Protein AF-A0A396QMT4-F1 (afdb_monomer)

Radius of gyration: 20.45 Å; Cα contacts (8 Å, |Δi|>4): 13; chains: 1; bounding box: 39×27×59 Å

Nearest PDB structures (foldseek):
  2qne-assembly1_B  TM=8.146E-01  e=1.279E-01  Desulfitobacterium hafniense Y51
  4yyc-assembly1_A-2  TM=8.134E-01  e=1.223E+00  Sinorhizobium meliloti 1021
  7xcn-assembly1_D  TM=7.082E-01  e=7.463E-01  Methanosarcina barkeri MS
  7xcm-assembly1_C  TM=6.912E-01  e=8.009E-01  Methanosarcina barkeri MS
  7xcl-assembly1_F  TM=7.071E-01  e=1.140E+00  Methanosarcina barkeri MS

pLDDT: me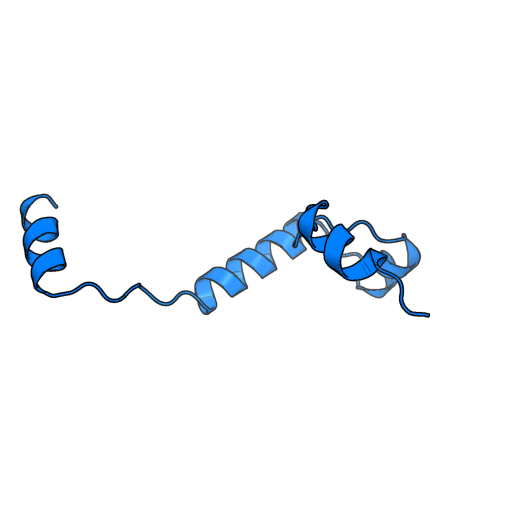an 84.52, std 11.05, range [42.56, 95.62]

Secondary structure (DSSP, 8-state):
---SHHHHHHHH----SS-----HHHHHHTT---HHHHHHHHHHHHHHT--PPP--HHHHHHHTT--

Sequence (67 aa):
MRGRTPKEYRAEHFVPDIFVKQDYKSWESEGSVSIKEKASQVVKQRLEGYQAPDISAEQLAIIEKYL

Structure (mmCIF, N/CA/C/O backbone):
data_AF-A0A396QMT4-F1
#
_entry.id   AF-A0A396QMT4-F1
#
loop_
_atom_site.group_PDB
_atom_site.id
_atom_site.type_symbol
_atom_site.label_atom_id
_atom_site.label_alt_id
_atom_site.label_comp_id
_atom_site.label_asym_id
_atom_site.label_entity_id
_atom_site.label_seq_id
_atom_site.pdbx_PDB_ins_code
_atom_site.Cartn_x
_atom_site.Cartn_y
_atom_site.Cartn_z
_atom_site.occupancy
_atom_site.B_iso_or_equiv
_atom_site.auth_seq_id
_atom_site.auth_comp_id
_atom_site.auth_asym_id
_atom_site.auth_atom_id
_atom_site.pdbx_PDB_model_num
ATOM 1 N N . MET A 1 1 ? -12.189 -12.562 -32.419 1.00 42.56 1 MET A N 1
ATOM 2 C CA . MET A 1 1 ? -11.709 -13.685 -31.583 1.00 42.56 1 MET A CA 1
ATOM 3 C C . MET A 1 1 ? -12.551 -13.768 -30.314 1.00 42.56 1 MET A C 1
ATOM 5 O O . MET A 1 1 ? -12.459 -12.872 -29.487 1.00 42.56 1 MET A O 1
ATOM 9 N N . ARG A 1 2 ? -13.388 -14.801 -30.149 1.00 52.34 2 ARG A N 1
ATOM 10 C CA . ARG A 1 2 ? -13.994 -15.137 -28.846 1.00 52.34 2 ARG A CA 1
ATOM 11 C C . ARG A 1 2 ? -13.006 -16.033 -28.092 1.00 52.34 2 ARG A C 1
ATOM 13 O O . ARG A 1 2 ? -13.115 -17.251 -28.144 1.00 52.34 2 ARG A O 1
ATOM 20 N N . GLY A 1 3 ? -11.989 -15.432 -27.480 1.00 53.28 3 GLY A N 1
ATOM 21 C CA . GLY A 1 3 ? -11.076 -16.158 -26.597 1.00 53.28 3 GLY A CA 1
ATOM 22 C C . GLY A 1 3 ? -11.743 -16.355 -25.239 1.00 53.28 3 GLY A C 1
ATOM 23 O O . GLY A 1 3 ? -12.117 -15.370 -24.610 1.00 53.28 3 GLY A O 1
ATOM 24 N N . ARG A 1 4 ? -11.903 -17.606 -24.789 1.00 56.88 4 ARG A N 1
ATOM 25 C CA . ARG A 1 4 ? -12.280 -17.943 -23.397 1.00 56.88 4 ARG A CA 1
ATOM 26 C C . ARG A 1 4 ? -11.236 -17.446 -22.373 1.00 56.88 4 ARG A C 1
ATOM 28 O O . ARG A 1 4 ? -11.551 -17.156 -21.224 1.00 56.88 4 ARG A O 1
ATOM 35 N N . THR A 1 5 ? -10.027 -17.200 -22.863 1.00 62.34 5 THR A N 1
ATOM 36 C CA . THR A 1 5 ? -8.791 -16.901 -22.144 1.00 62.34 5 THR A CA 1
ATOM 37 C C . THR A 1 5 ? -8.820 -15.715 -21.163 1.00 62.34 5 THR A C 1
ATOM 39 O O . THR A 1 5 ? -8.243 -15.856 -20.094 1.00 62.34 5 THR A O 1
ATOM 42 N N . PRO A 1 6 ? -9.469 -14.557 -21.414 1.00 65.38 6 PRO A N 1
ATOM 43 C CA . PRO A 1 6 ? -9.335 -13.412 -20.504 1.00 65.38 6 PRO A CA 1
ATOM 44 C C . PRO A 1 6 ? -10.077 -13.566 -19.170 1.00 65.38 6 PRO A C 1
ATOM 46 O O . PRO A 1 6 ? -9.655 -12.989 -18.169 1.00 65.38 6 PRO A O 1
ATOM 49 N N . LYS A 1 7 ? -11.207 -14.289 -19.155 1.00 65.12 7 LYS A N 1
ATOM 50 C CA . LYS A 1 7 ? -12.054 -14.419 -17.957 1.00 65.12 7 LYS A CA 1
ATOM 51 C C . LYS A 1 7 ? -11.543 -15.523 -17.032 1.00 65.12 7 LYS A C 1
ATOM 53 O O . LYS A 1 7 ? -11.473 -15.301 -15.830 1.00 65.12 7 LYS A O 1
ATOM 58 N N . GLU A 1 8 ? -11.146 -16.659 -17.603 1.00 72.19 8 GLU A N 1
ATOM 59 C CA . GLU A 1 8 ? -10.541 -17.786 -16.877 1.00 72.19 8 GLU A CA 1
ATOM 60 C C . GLU A 1 8 ? -9.179 -17.387 -16.289 1.00 72.19 8 GLU A C 1
ATOM 62 O O . GLU A 1 8 ? -8.920 -17.620 -15.113 1.00 72.19 8 GLU A O 1
ATOM 67 N N . TYR A 1 9 ? -8.367 -16.628 -17.036 1.00 72.50 9 TYR A N 1
ATOM 68 C CA . TYR A 1 9 ? -7.063 -16.160 -16.559 1.00 72.50 9 TYR A CA 1
ATOM 69 C C . TYR A 1 9 ? -7.146 -15.337 -15.265 1.00 72.50 9 TYR A C 1
ATOM 71 O O . TYR A 1 9 ? -6.352 -15.556 -14.357 1.00 72.50 9 TYR A O 1
ATOM 79 N N . ARG A 1 10 ? -8.130 -14.434 -15.133 1.00 73.19 10 ARG A N 1
ATOM 80 C CA . ARG A 1 10 ? -8.321 -13.640 -13.900 1.00 73.19 10 ARG A CA 1
ATOM 81 C C . ARG A 1 10 ? -8.813 -14.467 -12.710 1.00 73.19 10 ARG A C 1
ATOM 83 O O . ARG A 1 10 ? -8.643 -14.028 -11.581 1.00 73.19 10 ARG A O 1
ATOM 90 N N . ALA A 1 11 ? -9.462 -15.604 -12.961 1.00 78.38 11 ALA A N 1
ATOM 91 C CA . ALA A 1 11 ? -9.925 -16.505 -11.909 1.00 78.38 11 ALA A CA 1
ATOM 92 C C . ALA A 1 11 ? -8.808 -17.448 -11.432 1.00 78.38 11 ALA A C 1
ATOM 94 O O . ALA A 1 11 ? -8.779 -17.820 -10.264 1.00 78.38 11 ALA A O 1
ATOM 95 N N . GLU A 1 12 ? -7.890 -17.814 -12.328 1.00 84.56 12 GLU A N 1
ATOM 96 C CA . GLU A 1 12 ? -6.838 -18.802 -12.065 1.00 84.56 12 GLU A CA 1
ATOM 97 C C . GLU A 1 12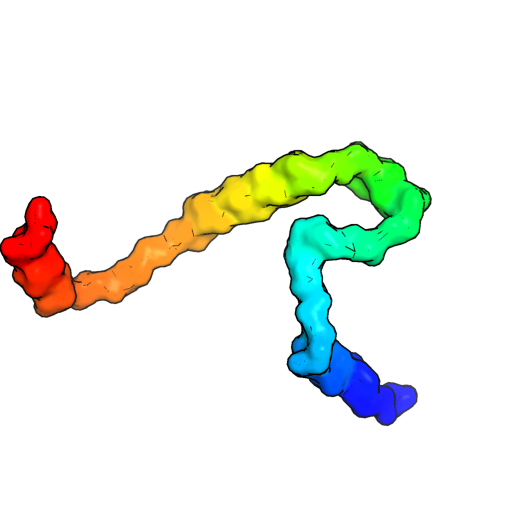 ? -5.491 -18.180 -11.666 1.00 84.56 12 GLU A C 1
ATOM 99 O O . GLU A 1 12 ? -4.668 -18.848 -11.044 1.00 84.56 12 GLU A O 1
ATOM 104 N N . HIS A 1 13 ? -5.248 -16.911 -12.010 1.00 80.38 13 HIS A N 1
ATOM 105 C CA . HIS A 1 13 ? -3.960 -16.253 -11.793 1.00 80.38 13 HIS A CA 1
ATOM 106 C C . HIS A 1 13 ? -4.087 -15.094 -10.811 1.00 80.38 13 HIS A C 1
ATOM 108 O O . HIS A 1 13 ? -4.917 -14.199 -10.967 1.00 80.38 13 HIS A O 1
ATOM 114 N N . PHE A 1 14 ? -3.187 -15.070 -9.831 1.00 82.88 14 PHE A N 1
ATOM 115 C CA . PHE A 1 14 ? -3.010 -13.916 -8.964 1.00 82.88 14 PHE A CA 1
ATOM 116 C C . PHE A 1 14 ? -2.198 -12.840 -9.690 1.00 82.88 14 PHE A C 1
ATOM 118 O O . PHE A 1 14 ? -1.052 -13.072 -10.083 1.00 82.88 14 PHE A O 1
ATOM 125 N N . VAL A 1 15 ? -2.783 -11.655 -9.848 1.00 82.31 15 VAL A N 1
ATOM 126 C CA . VAL A 1 15 ? -2.087 -10.478 -10.373 1.00 82.31 15 VAL A CA 1
ATOM 127 C C . VAL A 1 15 ? -1.736 -9.573 -9.190 1.00 82.31 15 VAL A C 1
ATOM 129 O O . VAL A 1 15 ? -2.647 -9.035 -8.566 1.00 82.31 15 VAL A O 1
ATOM 132 N N . PRO A 1 16 ? -0.447 -9.418 -8.845 1.00 85.38 16 PRO A N 1
ATOM 133 C CA . PRO A 1 16 ? -0.040 -8.571 -7.731 1.00 85.38 16 PRO A CA 1
ATOM 134 C C . PRO A 1 16 ? -0.139 -7.082 -8.089 1.00 85.38 16 PRO A C 1
ATOM 136 O O . PRO A 1 16 ? 0.314 -6.665 -9.153 1.00 85.38 16 PRO A O 1
ATOM 139 N N . ASP A 1 17 ? -0.614 -6.263 -7.148 1.00 80.56 17 ASP A N 1
ATOM 140 C CA . ASP A 1 17 ? -0.707 -4.803 -7.328 1.00 80.56 17 ASP A CA 1
ATOM 141 C C . ASP A 1 17 ? 0.675 -4.117 -7.350 1.00 80.56 17 ASP A C 1
ATOM 143 O O .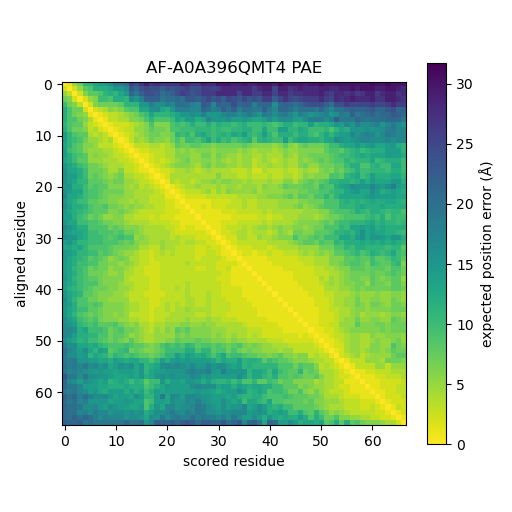 ASP A 1 17 ? 0.899 -3.114 -8.029 1.00 80.56 17 ASP A O 1
ATOM 147 N N . ILE A 1 18 ? 1.627 -4.656 -6.581 1.00 85.06 18 ILE A N 1
ATOM 148 C CA . ILE A 1 18 ? 2.945 -4.041 -6.357 1.00 85.06 18 ILE A CA 1
ATOM 149 C C . ILE A 1 18 ? 4.006 -4.704 -7.245 1.00 85.06 18 ILE A C 1
ATOM 151 O O . ILE A 1 18 ? 4.689 -4.027 -8.016 1.00 85.06 18 ILE A O 1
ATOM 155 N N . PHE A 1 19 ? 4.112 -6.033 -7.186 1.00 84.50 19 PHE A N 1
ATOM 156 C CA . PHE A 1 19 ? 5.144 -6.823 -7.869 1.00 84.50 19 PHE A CA 1
ATOM 157 C C . PHE A 1 19 ? 4.772 -7.161 -9.318 1.00 84.50 19 PHE A C 1
ATOM 159 O O . PHE A 1 19 ? 4.697 -8.327 -9.706 1.00 84.50 19 PHE A O 1
ATOM 166 N N . VAL A 1 20 ? 4.519 -6.129 -10.119 1.00 83.31 20 VAL A N 1
ATOM 167 C CA . VAL A 1 20 ? 4.202 -6.294 -11.540 1.00 83.31 20 VAL A CA 1
ATOM 168 C C . VAL A 1 20 ? 5.461 -6.724 -12.287 1.00 83.31 20 VAL A C 1
ATOM 170 O O . VAL A 1 20 ? 6.504 -6.080 -12.199 1.00 83.31 20 VAL A O 1
ATOM 173 N N . LYS A 1 21 ? 5.365 -7.831 -13.025 1.00 83.62 21 LYS A N 1
ATOM 174 C CA . LYS A 1 21 ? 6.425 -8.261 -13.938 1.00 83.62 21 LYS A CA 1
ATOM 175 C C . LYS A 1 21 ? 6.358 -7.380 -15.181 1.00 83.62 21 LYS A C 1
ATOM 177 O O . LYS A 1 21 ? 5.376 -7.446 -15.914 1.00 83.62 21 LYS A O 1
ATOM 182 N N . GLN A 1 22 ? 7.383 -6.565 -15.391 1.00 87.00 22 GLN A N 1
ATOM 183 C CA . GLN A 1 22 ? 7.494 -5.666 -16.536 1.00 87.00 22 GLN A CA 1
ATOM 184 C C . GLN A 1 22 ? 8.903 -5.728 -17.126 1.00 87.00 22 GLN A C 1
ATOM 186 O O . GLN A 1 22 ? 9.865 -6.043 -16.423 1.00 87.00 22 GLN A O 1
ATOM 191 N N . ASP A 1 23 ? 9.014 -5.431 -18.418 1.00 91.50 23 ASP A N 1
ATOM 192 C CA . ASP A 1 23 ? 10.298 -5.363 -19.107 1.00 91.50 23 ASP A CA 1
ATOM 193 C C . ASP A 1 23 ? 11.106 -4.141 -18.650 1.00 91.50 23 ASP A C 1
ATOM 195 O O . ASP A 1 23 ? 10.552 -3.106 -18.269 1.00 91.50 23 ASP A O 1
ATOM 199 N N . TYR A 1 24 ? 12.436 -4.235 -18.744 1.00 88.81 24 TYR A N 1
ATOM 200 C CA . TYR A 1 24 ? 13.351 -3.184 -18.285 1.00 88.81 24 TYR A 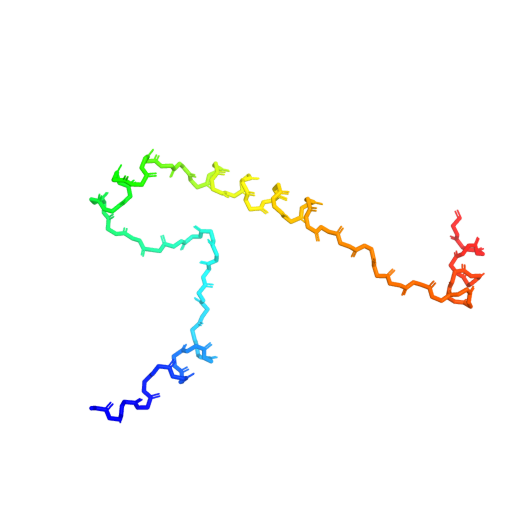CA 1
ATOM 201 C C . TYR A 1 24 ? 13.052 -1.811 -18.902 1.00 88.81 24 TYR A C 1
ATOM 203 O O . TYR A 1 24 ? 13.005 -0.819 -18.186 1.00 88.81 24 TYR A O 1
ATOM 211 N N . LYS A 1 25 ? 12.788 -1.754 -20.214 1.00 92.00 25 LYS A N 1
ATOM 212 C CA . LYS A 1 25 ? 12.495 -0.491 -20.912 1.00 92.00 25 LYS A CA 1
ATOM 213 C C . LYS A 1 25 ? 11.236 0.192 -20.376 1.00 92.00 25 LYS A C 1
ATOM 215 O O . LYS A 1 25 ? 11.206 1.412 -20.263 1.00 92.00 25 LYS A O 1
ATOM 220 N N . SER A 1 26 ? 10.211 -0.590 -20.036 1.00 88.94 26 SER A N 1
ATOM 221 C CA . SER A 1 26 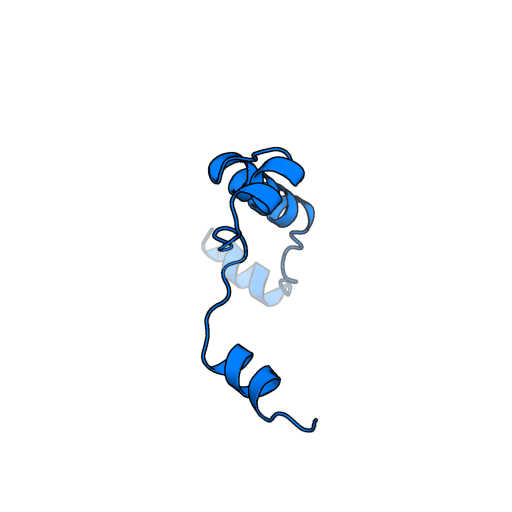? 8.982 -0.067 -19.438 1.00 88.94 26 SER A CA 1
ATOM 222 C C . SER A 1 26 ? 9.249 0.453 -18.030 1.00 88.94 26 SER A C 1
ATOM 224 O O . SER A 1 26 ? 8.869 1.576 -17.717 1.00 88.94 26 SER A O 1
ATOM 226 N N . TRP A 1 27 ? 9.980 -0.312 -17.213 1.00 90.81 27 TRP A N 1
ATOM 227 C CA . TRP A 1 27 ? 10.390 0.117 -15.870 1.00 90.81 27 TRP A CA 1
ATOM 228 C C . TRP A 1 27 ? 11.220 1.401 -15.870 1.00 90.81 27 TRP A C 1
ATOM 230 O O . TRP A 1 27 ? 10.952 2.307 -15.083 1.00 90.81 27 TRP A O 1
ATOM 240 N N . GLU A 1 28 ? 12.172 1.515 -16.792 1.00 91.69 28 GLU A N 1
ATOM 241 C CA . GLU A 1 28 ? 12.987 2.715 -16.954 1.00 91.69 28 GLU A CA 1
ATOM 242 C C . GLU A 1 28 ? 12.133 3.921 -17.376 1.00 91.69 28 GLU A C 1
ATOM 244 O O . GLU A 1 28 ? 12.239 4.996 -16.784 1.00 91.69 28 GLU A O 1
ATOM 249 N N . SER A 1 29 ? 11.219 3.736 -18.337 1.00 90.81 29 SER A N 1
ATOM 250 C CA . SER A 1 29 ? 10.315 4.804 -18.792 1.00 90.81 29 SER A CA 1
ATOM 251 C C . SER A 1 29 ? 9.329 5.282 -17.720 1.00 90.81 29 SER A C 1
ATOM 253 O O . SER A 1 29 ? 8.932 6.444 -17.721 1.00 90.81 29 SER A O 1
ATOM 255 N N . GLU A 1 30 ? 8.968 4.407 -16.779 1.00 86.00 30 GLU A N 1
ATOM 256 C CA . GLU A 1 30 ? 8.106 4.708 -15.630 1.00 86.00 30 GLU A CA 1
ATOM 257 C C . GLU A 1 30 ? 8.866 5.389 -14.477 1.00 86.00 30 GLU A C 1
ATOM 259 O O . GLU A 1 30 ? 8.300 5.627 -13.410 1.00 86.00 30 GLU A O 1
ATOM 264 N N . GLY A 1 31 ? 10.141 5.735 -14.687 1.00 89.06 31 GLY A N 1
ATOM 265 C CA . GLY A 1 31 ? 10.961 6.474 -13.730 1.00 89.06 31 GLY A CA 1
ATOM 266 C C . GLY A 1 31 ? 11.827 5.591 -12.838 1.00 89.06 31 GLY A C 1
ATOM 267 O O . GLY A 1 31 ? 12.295 6.065 -11.805 1.00 89.06 31 GLY A O 1
ATOM 268 N N . SER A 1 32 ? 12.050 4.326 -13.214 1.00 89.00 32 SER A N 1
ATOM 269 C CA . SER A 1 32 ? 12.946 3.403 -12.503 1.00 89.00 32 SER A CA 1
ATOM 270 C C . SER A 1 32 ? 12.600 3.252 -11.015 1.00 89.00 32 SER A C 1
ATOM 272 O O . SER A 1 32 ? 13.475 3.138 -10.155 1.00 89.00 32 SER A O 1
ATOM 274 N N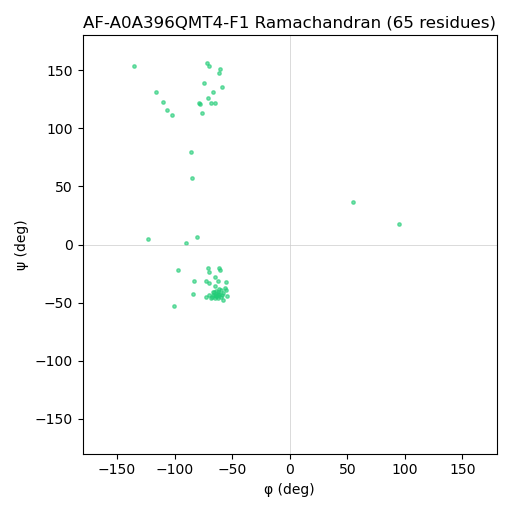 . VAL A 1 33 ? 11.300 3.273 -10.706 1.00 89.19 33 VAL A N 1
ATOM 275 C CA . VAL A 1 33 ? 10.787 3.295 -9.332 1.00 89.19 33 VAL A CA 1
ATOM 276 C C . VAL A 1 33 ? 11.115 1.982 -8.630 1.00 89.19 33 VAL A C 1
ATOM 278 O O . VAL A 1 33 ? 10.861 0.890 -9.154 1.00 89.19 33 VAL A O 1
ATOM 281 N N . SER A 1 34 ? 11.659 2.066 -7.416 1.00 90.69 34 SER A N 1
ATOM 282 C CA . SER A 1 34 ? 11.930 0.875 -6.618 1.00 90.69 34 SER A CA 1
ATOM 283 C C . SER A 1 34 ? 10.638 0.242 -6.093 1.00 90.69 34 SER A C 1
ATOM 285 O O . SER A 1 34 ? 9.616 0.894 -5.866 1.00 90.69 34 SER A O 1
ATOM 287 N N . ILE A 1 35 ? 10.701 -1.056 -5.797 1.00 89.12 35 ILE A N 1
ATOM 288 C CA . ILE A 1 35 ? 9.582 -1.796 -5.192 1.00 89.12 35 ILE A CA 1
ATOM 289 C C . ILE A 1 35 ? 9.128 -1.137 -3.879 1.00 89.12 35 ILE A C 1
ATOM 291 O O . ILE A 1 35 ? 7.933 -1.079 -3.594 1.00 89.12 35 ILE A O 1
ATOM 295 N N . LYS A 1 36 ? 10.072 -0.611 -3.088 1.00 91.19 36 LYS A N 1
ATOM 296 C CA . LYS A 1 36 ? 9.781 0.055 -1.814 1.00 91.19 36 LYS A CA 1
ATOM 297 C C . LYS A 1 36 ? 8.975 1.337 -2.017 1.00 91.19 36 LYS A C 1
ATOM 299 O O . LYS A 1 36 ? 8.030 1.586 -1.268 1.00 91.19 36 LYS A O 1
ATOM 304 N N . GLU A 1 37 ? 9.335 2.141 -3.010 1.00 90.81 37 GLU A N 1
ATOM 305 C CA . GLU A 1 37 ? 8.622 3.380 -3.330 1.00 90.81 37 GLU A CA 1
ATOM 306 C C . GLU A 1 37 ? 7.203 3.081 -3.807 1.00 90.81 37 GLU A C 1
ATOM 308 O O . GLU A 1 37 ? 6.247 3.646 -3.274 1.00 90.81 37 GLU A O 1
ATOM 313 N N . LYS A 1 38 ? 7.050 2.106 -4.711 1.00 90.38 38 LYS A N 1
ATOM 314 C CA . LYS A 1 38 ? 5.736 1.651 -5.182 1.00 90.38 38 LYS A CA 1
ATOM 315 C C . LYS A 1 38 ? 4.866 1.130 -4.034 1.00 90.38 38 LYS A C 1
ATOM 317 O O . LYS A 1 38 ? 3.705 1.512 -3.913 1.00 90.38 38 LYS A O 1
ATOM 322 N N . ALA A 1 39 ? 5.430 0.315 -3.142 1.00 91.81 39 ALA A N 1
ATOM 323 C CA . ALA A 1 39 ? 4.719 -0.175 -1.962 1.00 91.81 39 ALA A CA 1
ATOM 324 C C . ALA A 1 39 ? 4.291 0.969 -1.027 1.00 91.81 39 ALA A C 1
ATOM 326 O O . ALA A 1 39 ? 3.156 0.987 -0.553 1.00 91.81 39 ALA A O 1
ATOM 327 N N . SER A 1 40 ? 5.170 1.950 -0.802 1.00 93.19 40 SER A N 1
ATOM 328 C CA . SER A 1 40 ? 4.881 3.119 0.041 1.00 93.19 40 SER A CA 1
ATOM 329 C C . SER A 1 40 ? 3.734 3.962 -0.524 1.00 93.19 40 SER A C 1
ATOM 331 O O . SER A 1 40 ? 2.864 4.398 0.228 1.00 93.19 40 SER A O 1
ATOM 333 N N . GLN A 1 41 ? 3.691 4.150 -1.846 1.00 92.44 41 GLN A N 1
ATOM 334 C CA . GLN A 1 41 ? 2.601 4.859 -2.523 1.00 92.44 41 GLN A CA 1
ATOM 335 C C . GLN A 1 41 ? 1.262 4.132 -2.372 1.00 92.44 41 GLN A C 1
ATOM 337 O O . GLN A 1 41 ? 0.264 4.762 -2.029 1.00 92.44 41 GLN A O 1
ATOM 342 N N . VAL A 1 42 ? 1.242 2.807 -2.552 1.00 92.69 42 VAL A N 1
ATOM 343 C CA . VAL A 1 42 ? 0.025 1.999 -2.371 1.00 92.69 42 VAL A CA 1
ATOM 344 C C . VAL A 1 42 ? -0.476 2.068 -0.926 1.00 92.69 42 VAL A C 1
ATOM 346 O O . VAL A 1 42 ? -1.674 2.217 -0.696 1.00 92.69 42 VAL A O 1
ATOM 349 N N . VAL A 1 43 ? 0.419 1.997 0.065 1.00 93.75 43 VAL A N 1
ATOM 350 C CA . VAL A 1 43 ? 0.041 2.147 1.482 1.00 93.75 43 VAL A CA 1
ATOM 351 C C . VAL A 1 43 ? -0.548 3.529 1.746 1.00 93.75 43 VAL A C 1
ATOM 353 O O . VAL A 1 43 ? -1.592 3.628 2.388 1.00 93.75 43 VAL A O 1
ATOM 356 N N . LYS A 1 44 ? 0.072 4.585 1.214 1.00 95.19 44 LYS A N 1
ATOM 357 C CA . LYS A 1 44 ? -0.439 5.953 1.340 1.00 95.19 44 LYS A CA 1
ATOM 358 C C . LYS A 1 44 ? -1.855 6.078 0.768 1.00 95.19 44 LYS A C 1
ATOM 360 O O . LYS A 1 44 ? -2.738 6.547 1.473 1.00 9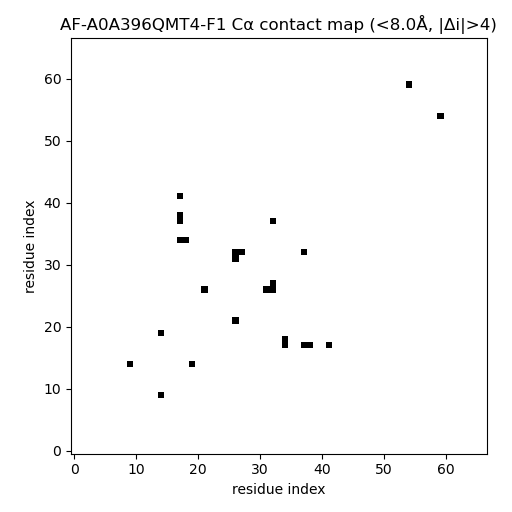5.19 44 LYS A O 1
ATOM 365 N N . GLN A 1 45 ? -2.092 5.564 -0.439 1.00 95.12 45 GLN A N 1
ATOM 366 C CA . GLN A 1 45 ? -3.422 5.561 -1.061 1.00 95.12 45 GLN A CA 1
ATOM 367 C C . GLN A 1 45 ? -4.459 4.793 -0.234 1.00 95.12 45 GLN A C 1
ATOM 369 O O . GLN A 1 45 ? -5.601 5.227 -0.119 1.00 95.12 45 GLN A O 1
ATOM 374 N N . ARG A 1 46 ? -4.071 3.661 0.369 1.00 94.38 46 ARG A N 1
ATOM 375 C CA . ARG A 1 46 ? -4.962 2.881 1.243 1.00 94.38 46 ARG A CA 1
ATOM 376 C C . ARG A 1 46 ? -5.358 3.653 2.496 1.00 94.38 46 ARG A C 1
ATOM 378 O O . ARG A 1 46 ? -6.510 3.566 2.895 1.00 94.38 46 ARG A O 1
ATOM 385 N N . LEU A 1 47 ? -4.425 4.385 3.102 1.00 94.81 47 LEU A N 1
ATOM 386 C CA . LEU A 1 47 ? -4.702 5.214 4.277 1.00 94.81 47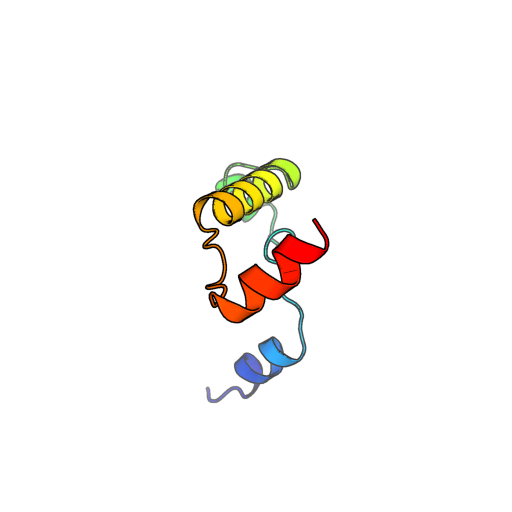 LEU A CA 1
ATOM 387 C C . LEU A 1 47 ? -5.569 6.424 3.918 1.00 94.81 47 LEU A C 1
ATOM 389 O O . LEU A 1 47 ? -6.527 6.713 4.625 1.00 94.81 47 LEU A O 1
ATOM 393 N N . GLU A 1 48 ? -5.266 7.097 2.807 1.00 95.62 48 GLU A N 1
ATOM 394 C CA . GLU A 1 48 ? -6.038 8.248 2.320 1.00 95.62 48 GLU A CA 1
ATOM 395 C C . GLU A 1 48 ? -7.466 7.860 1.911 1.00 95.62 48 GLU A C 1
ATOM 397 O O . GLU A 1 48 ? -8.399 8.630 2.117 1.00 95.62 48 GLU A O 1
ATOM 402 N N . GLY A 1 49 ? -7.641 6.662 1.349 1.00 94.06 49 GLY A N 1
ATOM 403 C CA . GLY A 1 49 ? -8.940 6.127 0.943 1.00 94.06 49 GLY A CA 1
ATOM 404 C C . GLY A 1 49 ? -9.662 5.316 2.019 1.00 94.06 49 GLY A C 1
ATOM 405 O O . GLY A 1 49 ? -10.734 4.778 1.739 1.00 94.06 49 GLY A O 1
ATOM 406 N N . TYR A 1 50 ? -9.091 5.175 3.218 1.00 95.19 50 TYR A N 1
ATOM 407 C CA . TYR A 1 50 ? -9.708 4.369 4.263 1.00 95.19 50 TYR A CA 1
ATOM 408 C C . TYR A 1 50 ? -10.989 5.038 4.766 1.00 95.19 50 TYR A C 1
ATOM 410 O O . TYR A 1 50 ? -10.970 6.157 5.277 1.00 95.19 50 TYR A O 1
ATOM 418 N N . GLN A 1 51 ? -12.101 4.316 4.661 1.00 92.69 51 GLN A N 1
ATOM 419 C CA . GLN A 1 51 ? -13.359 4.667 5.304 1.00 92.69 51 GLN A CA 1
ATOM 420 C C . GLN A 1 51 ? -13.613 3.654 6.411 1.00 92.69 51 GLN A C 1
ATOM 422 O O . GLN A 1 51 ? -13.642 2.448 6.158 1.00 92.69 51 GLN A O 1
ATOM 427 N N . ALA A 1 52 ? -13.757 4.150 7.642 1.00 88.62 52 ALA A N 1
ATOM 428 C CA . ALA A 1 52 ? -14.124 3.296 8.758 1.00 88.62 52 ALA A CA 1
ATOM 429 C C . ALA A 1 52 ? -15.473 2.621 8.448 1.00 88.62 52 ALA A C 1
ATOM 431 O O . ALA A 1 52 ? -16.375 3.293 7.937 1.00 88.62 52 ALA A O 1
ATOM 432 N N . PRO A 1 53 ? -15.614 1.312 8.714 1.00 88.00 53 PRO A N 1
ATOM 433 C CA . PRO A 1 53 ? -16.894 0.645 8.542 1.00 88.00 53 PRO A CA 1
ATOM 434 C C . PRO A 1 53 ? -17.932 1.277 9.472 1.00 88.00 53 PRO A C 1
ATOM 436 O O . PRO A 1 53 ? -17.600 1.714 10.574 1.00 88.00 53 PRO A O 1
ATOM 439 N N . ASP A 1 54 ? -19.186 1.306 9.026 1.00 87.38 54 ASP A N 1
ATOM 440 C CA . ASP A 1 54 ? -20.294 1.727 9.878 1.00 87.38 54 ASP A CA 1
ATOM 441 C C . ASP A 1 54 ? -20.443 0.718 11.025 1.00 87.38 54 ASP A C 1
ATOM 443 O O . ASP A 1 54 ? -20.580 -0.489 10.797 1.00 87.38 54 ASP A O 1
ATOM 447 N N . ILE A 1 55 ? -20.339 1.214 12.256 1.00 86.19 55 ILE A N 1
ATOM 448 C CA . ILE A 1 55 ? -20.566 0.436 13.467 1.00 86.19 55 ILE A CA 1
ATOM 449 C C . ILE A 1 55 ? -21.901 0.907 14.023 1.00 86.19 55 ILE A C 1
ATOM 451 O O . ILE A 1 55 ? -22.037 2.053 14.455 1.00 86.19 55 ILE A O 1
ATOM 455 N N . SER A 1 56 ? -22.878 0.002 14.046 1.00 88.62 56 SER A N 1
ATOM 456 C CA . SER A 1 56 ? -24.167 0.293 14.672 1.00 88.62 56 SER A CA 1
ATOM 457 C C . SER A 1 56 ? -23.987 0.601 16.162 1.00 88.62 56 SER A C 1
ATOM 459 O O . SER A 1 56 ? -23.097 0.061 16.823 1.00 88.62 56 SER A O 1
ATOM 461 N N . ALA A 1 57 ? -24.874 1.423 16.725 1.00 85.88 57 ALA A N 1
ATOM 462 C CA . ALA A 1 57 ? -24.837 1.765 18.148 1.00 85.88 57 ALA A CA 1
AT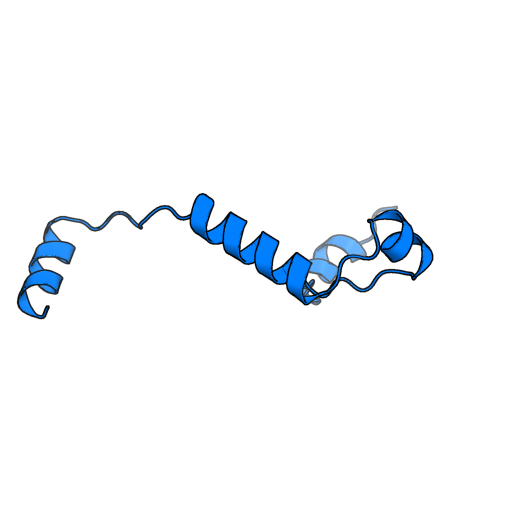OM 463 C C . ALA A 1 57 ? -24.876 0.524 19.065 1.00 85.88 57 ALA A C 1
ATOM 465 O O . ALA A 1 57 ? -24.248 0.518 20.120 1.00 85.88 57 ALA A O 1
ATOM 466 N N . GLU A 1 58 ? -25.557 -0.549 18.646 1.00 86.75 58 GLU A N 1
ATOM 467 C CA . GLU A 1 58 ? -25.599 -1.826 19.370 1.00 86.75 58 GLU A CA 1
ATOM 468 C C . GLU A 1 58 ? -24.233 -2.523 19.393 1.00 86.75 58 GLU A C 1
ATOM 470 O O . GLU A 1 58 ? -23.796 -3.010 20.435 1.00 86.75 58 GLU A O 1
ATOM 475 N N . GLN A 1 59 ? -23.530 -2.538 18.257 1.00 86.19 59 GLN A N 1
ATOM 476 C CA . GLN A 1 59 ? -22.178 -3.091 18.168 1.00 86.19 59 GLN A CA 1
ATOM 477 C C . GLN A 1 59 ? -21.189 -2.259 18.986 1.00 86.19 59 GLN A C 1
ATOM 479 O O . GLN A 1 59 ? -20.358 -2.831 19.690 1.00 86.19 59 GLN A O 1
ATOM 484 N N . LEU A 1 60 ? -21.309 -0.929 18.947 1.00 88.19 60 LEU A N 1
ATOM 485 C CA . LEU A 1 60 ? -20.471 -0.029 19.738 1.00 88.19 60 LEU A CA 1
ATOM 486 C C . LEU A 1 60 ? -20.671 -0.267 21.243 1.00 88.19 60 LEU A C 1
ATOM 488 O O . LEU A 1 60 ? -19.694 -0.448 21.962 1.00 88.19 60 LEU A O 1
ATOM 492 N N . ALA A 1 61 ? -21.923 -0.382 21.699 1.00 87.62 61 ALA A N 1
ATOM 493 C CA . ALA A 1 61 ? -22.256 -0.630 23.103 1.00 87.62 61 ALA A CA 1
ATOM 494 C C . ALA A 1 61 ? -21.716 -1.974 23.629 1.00 87.62 61 ALA A C 1
ATOM 496 O O . ALA A 1 61 ? -21.385 -2.100 24.810 1.00 87.62 61 ALA A O 1
ATOM 497 N N . ILE A 1 62 ? -21.611 -2.989 22.764 1.00 88.00 62 ILE A N 1
ATOM 498 C CA . ILE A 1 62 ? -20.970 -4.265 23.111 1.00 88.00 62 ILE A CA 1
ATOM 499 C C . ILE A 1 62 ? -19.453 -4.090 23.209 1.00 88.00 62 ILE A C 1
ATOM 501 O O . ILE A 1 62 ? -18.849 -4.592 24.154 1.00 88.00 62 ILE A O 1
ATOM 505 N N . ILE A 1 63 ? -18.840 -3.396 22.247 1.00 87.25 63 ILE A N 1
ATOM 506 C CA . ILE A 1 63 ? -17.385 -3.220 22.160 1.00 87.25 63 ILE A CA 1
ATOM 507 C C . ILE A 1 63 ? -16.858 -2.358 23.319 1.00 87.25 63 ILE A C 1
ATOM 509 O O . ILE A 1 63 ? -15.889 -2.749 23.967 1.00 87.25 63 ILE A O 1
ATOM 513 N N . GLU A 1 64 ? -17.520 -1.242 23.637 1.00 89.56 64 GLU A N 1
ATOM 514 C CA . GLU A 1 64 ? -17.130 -0.314 24.716 1.00 89.56 64 GLU A CA 1
ATOM 515 C C . GLU A 1 64 ? -17.116 -0.961 26.105 1.00 89.56 64 GLU A C 1
ATOM 517 O O . GLU A 1 64 ? -16.431 -0.489 27.005 1.00 89.56 64 GLU A O 1
ATOM 522 N N . LYS A 1 65 ? -17.834 -2.069 26.300 1.00 88.69 65 LYS A N 1
ATOM 523 C CA . LYS A 1 65 ? -17.832 -2.803 27.571 1.00 88.69 65 LYS A CA 1
ATOM 524 C C . LYS A 1 65 ? -16.511 -3.541 27.843 1.00 88.69 65 LYS A C 1
ATOM 526 O O . LYS A 1 65 ? -16.259 -3.925 28.986 1.00 88.69 65 LYS A O 1
ATOM 531 N N . TYR A 1 66 ? -15.711 -3.792 26.807 1.00 85.25 66 TYR A N 1
ATOM 532 C CA . TYR A 1 66 ? -14.497 -4.614 26.872 1.00 85.25 66 TYR A CA 1
ATOM 533 C C . TYR A 1 66 ? -13.225 -3.883 26.407 1.00 85.25 66 TYR A C 1
ATOM 535 O O . TYR A 1 66 ? -12.170 -4.518 26.340 1.00 85.25 66 TYR A O 1
ATOM 543 N N . LEU A 1 67 ? -13.323 -2.588 26.088 1.00 76.19 67 LEU A N 1
ATOM 544 C CA . LEU A 1 67 ? -12.196 -1.687 25.816 1.00 76.19 67 LEU A CA 1
ATOM 545 C C . LEU A 1 67 ? -11.847 -0.872 27.063 1.00 76.19 67 LEU A C 1
ATOM 547 O O . LEU A 1 67 ? -10.635 -0.638 27.265 1.00 76.19 67 LEU A O 1
#

Mean predicted aligned error: 8.8 Å

Foldseek 3Di:
DPDPPPVVCVVPDDDDPQPHDDDPVVCVVVPVDDSVRSVVVVVVVCVVPDDDDDQDPVNVVVVVVPD

Solvent-accessible surface area (backbone atoms only — not comparable to full-atom values): 4449 Å² total; per-residue (Å²): 133,92,68,71,59,71,65,55,47,64,76,77,45,89,79,56,91,71,78,64,90,72,56,69,70,58,44,50,75,70,65,59,69,49,72,67,57,53,46,51,52,54,51,49,52,51,64,75,66,60,71,82,77,90,71,52,71,70,58,46,61,59,49,64,75,78,109